Protein AF-A0A644ZVT4-F1 (afdb_monomer_lite)

Organism: NCBI:txid1076179

pLDDT: mean 79.37, std 10.13, range [53.78, 94.5]

Structure (mmCIF, N/CA/C/O backbone):
data_AF-A0A644ZVT4-F1
#
_entry.id   AF-A0A644ZVT4-F1
#
loop_
_atom_site.group_PDB
_atom_site.id
_atom_site.type_symbol
_atom_site.label_atom_id
_atom_site.label_alt_id
_atom_site.label_comp_id
_atom_site.label_asym_id
_atom_site.label_entity_id
_atom_site.label_seq_id
_atom_site.pdbx_PDB_ins_code
_atom_site.Cartn_x
_atom_site.Cartn_y
_atom_site.Cartn_z
_atom_site.occupancy
_atom_site.B_iso_or_equiv
_atom_site.auth_seq_id
_atom_site.auth_comp_id
_atom_site.auth_asym_id
_atom_site.auth_atom_id
_atom_site.pdbx_PDB_model_num
ATOM 1 N N . MET A 1 1 ? -4.756 -8.209 -7.792 1.00 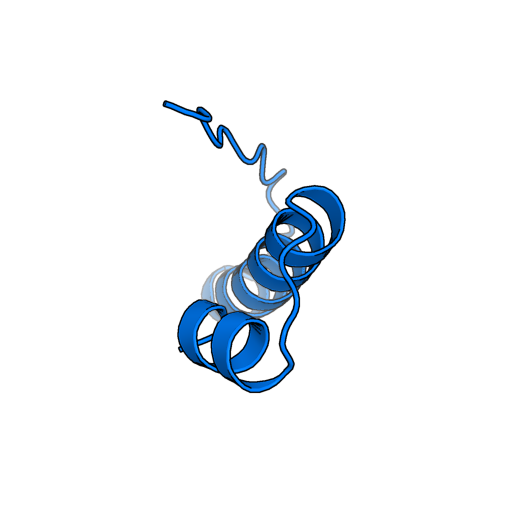60.34 1 MET A N 1
ATOM 2 C CA . MET A 1 1 ? -4.177 -7.716 -6.519 1.00 60.34 1 MET A CA 1
ATOM 3 C C . MET A 1 1 ? -3.404 -6.422 -6.784 1.00 60.34 1 MET A C 1
ATOM 5 O O . MET A 1 1 ? -3.282 -6.036 -7.937 1.00 60.34 1 MET A O 1
ATOM 9 N N . ALA A 1 2 ? -2.952 -5.693 -5.754 1.00 67.31 2 ALA A N 1
ATOM 10 C CA . ALA A 1 2 ? -2.291 -4.388 -5.933 1.00 67.31 2 ALA A CA 1
ATOM 11 C C . ALA A 1 2 ? -1.000 -4.461 -6.778 1.00 67.31 2 ALA A C 1
ATOM 13 O O . ALA A 1 2 ? -0.700 -3.514 -7.498 1.00 67.31 2 ALA A O 1
ATOM 14 N N . LEU A 1 3 ? -0.283 -5.591 -6.724 1.00 71.81 3 LEU A N 1
ATOM 15 C CA . LEU A 1 3 ? 0.882 -5.854 -7.572 1.00 71.81 3 LEU A CA 1
ATOM 16 C C . LEU A 1 3 ? 0.501 -6.026 -9.045 1.00 71.81 3 LEU A C 1
ATOM 18 O O . LEU A 1 3 ? 1.050 -5.310 -9.869 1.00 71.81 3 LEU A O 1
ATOM 22 N N . ASP A 1 4 ? -0.503 -6.850 -9.359 1.00 74.31 4 ASP A N 1
ATOM 23 C CA . ASP A 1 4 ? -0.963 -7.057 -10.744 1.00 74.31 4 ASP A CA 1
ATOM 24 C C . ASP A 1 4 ? -1.378 -5.741 -11.422 1.00 74.31 4 ASP A C 1
ATOM 26 O O . ASP A 1 4 ? -1.218 -5.565 -12.624 1.00 74.31 4 ASP A O 1
ATOM 30 N N . ARG A 1 5 ? -1.906 -4.786 -10.641 1.00 73.88 5 ARG A N 1
ATOM 31 C CA . ARG A 1 5 ? -2.240 -3.448 -11.140 1.00 73.88 5 ARG A CA 1
ATOM 32 C C . ARG A 1 5 ? -0.994 -2.608 -11.421 1.00 73.88 5 ARG A C 1
ATOM 34 O O . ARG A 1 5 ? -0.958 -1.934 -12.439 1.00 73.88 5 ARG A O 1
ATOM 41 N N . CYS A 1 6 ? 0.004 -2.647 -10.538 1.00 67.31 6 CYS A N 1
ATOM 42 C CA . CYS A 1 6 ? 1.267 -1.944 -10.764 1.00 67.31 6 CYS A CA 1
ATOM 43 C C . CYS A 1 6 ? 1.988 -2.501 -11.999 1.00 67.31 6 CYS A C 1
ATOM 45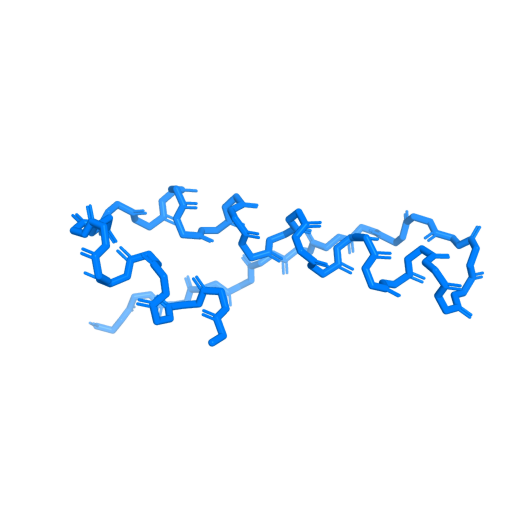 O O . CYS A 1 6 ? 2.472 -1.729 -12.818 1.00 67.31 6 CYS A O 1
ATOM 47 N N . GLU A 1 7 ? 1.994 -3.824 -12.169 1.00 72.69 7 GLU A N 1
ATOM 48 C CA . GLU A 1 7 ? 2.576 -4.497 -13.332 1.00 72.69 7 GLU A CA 1
ATOM 49 C C . GLU A 1 7 ? 1.828 -4.144 -14.628 1.00 72.69 7 GLU A C 1
ATOM 51 O O . GLU A 1 7 ? 2.454 -3.760 -15.615 1.00 72.69 7 GLU A O 1
ATOM 56 N N . ALA A 1 8 ? 0.490 -4.165 -14.612 1.00 75.75 8 ALA A N 1
ATOM 57 C CA . ALA A 1 8 ? -0.331 -3.777 -15.761 1.00 75.75 8 ALA A CA 1
ATOM 58 C C . ALA A 1 8 ? -0.207 -2.286 -16.134 1.00 75.75 8 ALA A C 1
ATOM 60 O O . ALA A 1 8 ? -0.339 -1.933 -17.304 1.00 75.75 8 ALA A O 1
ATOM 61 N N . GLU A 1 9 ? 0.050 -1.410 -15.158 1.00 78.06 9 GLU A N 1
ATOM 62 C CA . GLU A 1 9 ? 0.299 0.024 -15.366 1.00 78.06 9 GLU A CA 1
ATOM 63 C C . GLU A 1 9 ? 1.775 0.324 -15.723 1.00 78.06 9 GLU A C 1
ATOM 65 O O . GLU A 1 9 ? 2.134 1.485 -15.913 1.00 78.06 9 GLU A O 1
ATOM 70 N N . GLY A 1 10 ? 2.635 -0.699 -15.842 1.00 77.00 10 GLY A N 1
ATOM 71 C CA . GLY A 1 10 ? 4.055 -0.536 -16.178 1.00 77.00 10 GLY A CA 1
ATOM 72 C C . GLY A 1 10 ? 4.884 0.119 -15.069 1.00 77.00 10 GLY A C 1
ATOM 73 O O . GLY A 1 10 ? 5.954 0.668 -15.331 1.00 77.00 10 GLY A O 1
ATOM 74 N N . ILE A 1 11 ? 4.398 0.085 -13.827 1.00 77.81 11 ILE A N 1
ATOM 75 C CA . ILE A 1 11 ? 5.082 0.643 -12.662 1.00 77.81 11 ILE A CA 1
ATOM 76 C C . ILE A 1 11 ? 6.218 -0.304 -12.272 1.00 77.81 11 ILE A C 1
ATOM 78 O O . ILE A 1 11 ? 6.023 -1.271 -11.539 1.00 77.81 11 ILE A O 1
ATOM 82 N N . THR A 1 12 ? 7.418 -0.005 -12.758 1.00 76.88 12 THR A N 1
ATOM 83 C CA . THR A 1 12 ? 8.654 -0.747 -12.456 1.00 76.88 12 THR A CA 1
ATOM 84 C C . THR A 1 12 ? 9.441 -0.135 -11.298 1.00 76.88 12 THR A C 1
ATOM 86 O O . THR A 1 12 ? 10.358 -0.749 -10.759 1.00 76.88 12 THR A O 1
ATOM 89 N N . GLU A 1 13 ? 9.072 1.074 -10.873 1.00 82.44 13 GLU A N 1
ATOM 90 C CA . GLU A 1 13 ? 9.734 1.764 -9.777 1.00 82.44 13 GLU A CA 1
ATOM 91 C C . GLU A 1 13 ? 9.326 1.174 -8.424 1.00 82.44 13 GLU A C 1
ATOM 93 O O . GLU A 1 13 ? 8.191 1.320 -7.954 1.00 82.44 13 GLU A O 1
ATOM 98 N N . TRP A 1 14 ? 10.298 0.594 -7.721 1.00 81.12 14 TRP A N 1
ATOM 99 C CA . TRP A 1 14 ? 10.100 0.044 -6.379 1.00 81.12 14 TRP A CA 1
ATOM 100 C C . TRP A 1 14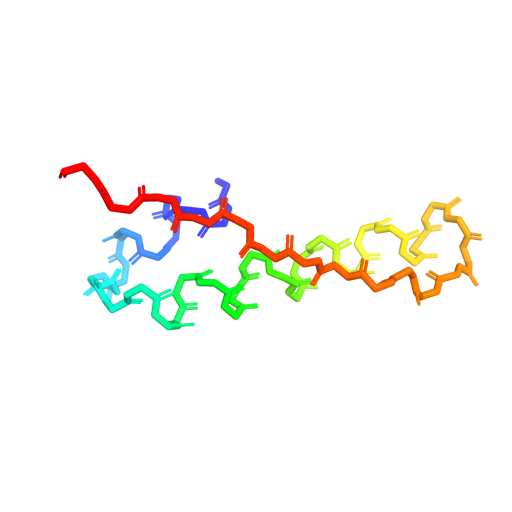 ? 9.506 1.040 -5.381 1.00 81.12 14 TRP A C 1
ATOM 102 O O . TRP A 1 14 ? 8.795 0.638 -4.459 1.00 81.12 14 TRP A O 1
ATOM 112 N N . ALA A 1 15 ? 9.783 2.337 -5.527 1.00 80.56 15 ALA A N 1
ATOM 113 C CA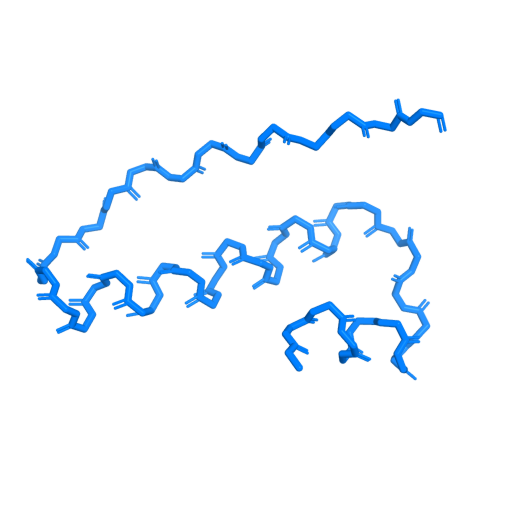 . ALA A 1 15 ? 9.204 3.373 -4.674 1.00 80.56 15 ALA A CA 1
ATOM 114 C C . ALA A 1 15 ? 7.674 3.453 -4.827 1.00 80.56 15 ALA A C 1
ATOM 116 O O . ALA A 1 15 ? 6.956 3.475 -3.823 1.00 80.56 15 ALA A O 1
ATOM 117 N N . ALA A 1 16 ? 7.180 3.425 -6.067 1.00 82.94 16 ALA A N 1
ATOM 118 C CA . ALA A 1 16 ? 5.757 3.466 -6.380 1.00 82.94 16 ALA A CA 1
ATOM 119 C C . ALA A 1 16 ? 5.046 2.167 -5.963 1.00 82.94 16 ALA A C 1
ATOM 121 O O . ALA A 1 16 ? 3.978 2.218 -5.346 1.00 82.94 16 ALA A O 1
ATOM 122 N N . ILE A 1 17 ? 5.680 1.008 -6.181 1.00 82.81 17 ILE A N 1
ATOM 123 C CA . ILE A 1 17 ? 5.166 -0.291 -5.713 1.00 82.81 17 ILE A CA 1
ATOM 124 C C . ILE A 1 17 ? 5.032 -0.296 -4.180 1.00 82.81 17 ILE A C 1
ATOM 126 O O . ILE A 1 17 ? 3.970 -0.633 -3.648 1.00 82.81 17 ILE A O 1
ATOM 130 N N . LYS A 1 18 ? 6.069 0.147 -3.449 1.00 81.81 18 LYS A N 1
ATOM 131 C CA . LYS A 1 18 ? 6.047 0.243 -1.975 1.00 81.81 18 LYS A CA 1
ATOM 132 C C . LYS A 1 18 ? 4.924 1.145 -1.469 1.00 81.81 18 LYS A C 1
ATOM 134 O O . LYS A 1 18 ? 4.254 0.791 -0.497 1.00 81.81 18 LYS A O 1
ATOM 139 N N . ALA A 1 19 ? 4.715 2.295 -2.110 1.00 84.75 19 ALA A N 1
ATOM 140 C CA . ALA A 1 19 ? 3.658 3.230 -1.739 1.00 84.75 19 ALA A CA 1
ATOM 141 C C . ALA A 1 19 ? 2.260 2.626 -1.948 1.00 84.75 19 ALA A C 1
ATOM 143 O O . ALA A 1 19 ? 1.463 2.604 -1.008 1.00 84.75 19 ALA A O 1
ATOM 144 N N . ASN A 1 20 ? 1.995 2.053 -3.127 1.00 85.25 20 ASN A N 1
ATOM 145 C CA . ASN A 1 20 ? 0.708 1.430 -3.448 1.00 85.25 20 ASN A CA 1
ATOM 146 C C . ASN A 1 20 ? 0.368 0.280 -2.491 1.00 85.25 20 ASN A C 1
ATOM 148 O O . ASN A 1 20 ? -0.747 0.202 -1.969 1.00 85.25 20 ASN A O 1
ATOM 152 N N . VAL A 1 21 ? 1.338 -0.592 -2.207 1.00 85.19 21 VAL A N 1
ATOM 153 C CA . VAL A 1 21 ? 1.155 -1.709 -1.269 1.00 85.19 21 VAL A CA 1
ATOM 154 C C . VAL A 1 21 ? 0.851 -1.197 0.141 1.00 85.19 21 VAL A C 1
ATOM 156 O O . VAL A 1 21 ? -0.089 -1.682 0.777 1.00 85.19 21 VAL A O 1
ATOM 159 N N . ARG A 1 22 ? 1.590 -0.186 0.621 1.00 85.94 22 ARG A N 1
ATOM 160 C CA . ARG A 1 22 ? 1.370 0.421 1.942 1.00 85.94 22 ARG A CA 1
ATOM 161 C C . ARG A 1 22 ? -0.026 1.027 2.069 1.00 85.94 22 ARG A C 1
ATOM 163 O O . ARG A 1 22 ? -0.666 0.840 3.101 1.00 85.94 22 ARG A O 1
ATOM 170 N N . ASP A 1 23 ? -0.505 1.719 1.044 1.00 87.94 23 ASP A N 1
ATOM 171 C CA . ASP A 1 23 ? -1.804 2.393 1.081 1.00 87.94 23 ASP A CA 1
ATOM 172 C C . ASP A 1 23 ? -2.968 1.397 1.083 1.00 87.94 23 ASP A C 1
ATOM 174 O O . ASP A 1 23 ? -3.924 1.549 1.852 1.00 87.94 23 ASP A O 1
ATOM 178 N N . VAL A 1 24 ? -2.873 0.339 0.272 1.00 89.19 24 VAL A N 1
ATOM 179 C CA . VAL A 1 24 ? -3.879 -0.732 0.237 1.00 89.19 24 VAL A CA 1
ATOM 180 C C . VAL A 1 24 ? -3.912 -1.494 1.565 1.00 89.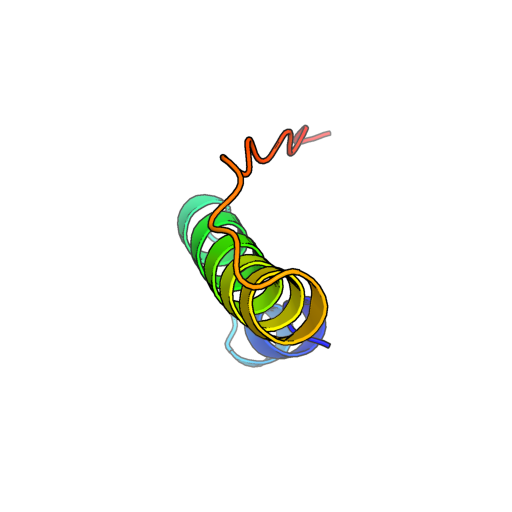19 24 VAL A C 1
ATOM 182 O O . VAL A 1 24 ? -4.988 -1.682 2.141 1.00 89.19 24 VAL A O 1
ATOM 185 N N . LEU A 1 25 ? -2.747 -1.882 2.096 1.00 87.00 25 LEU A N 1
ATOM 186 C CA . LEU A 1 25 ? -2.655 -2.541 3.403 1.00 87.00 25 LEU A CA 1
ATOM 187 C C . LEU A 1 25 ? -3.136 -1.633 4.534 1.00 87.00 25 LEU A C 1
ATOM 189 O O . LEU A 1 25 ? -3.860 -2.093 5.414 1.00 87.00 25 LEU A O 1
ATOM 193 N N . GLY A 1 26 ? -2.789 -0.347 4.499 1.00 88.25 26 GLY A N 1
ATOM 194 C CA . GLY A 1 26 ? -3.214 0.631 5.496 1.00 88.25 26 GLY A CA 1
ATOM 195 C C . GLY A 1 26 ? -4.736 0.732 5.592 1.00 88.25 26 GLY A C 1
ATOM 196 O O . GLY A 1 26 ? -5.278 0.698 6.698 1.00 88.25 26 GLY A O 1
ATOM 197 N N . LYS A 1 27 ? -5.434 0.779 4.449 1.00 89.81 27 LYS A N 1
ATOM 198 C CA . LYS A 1 27 ? -6.907 0.776 4.401 1.00 89.81 27 LYS A CA 1
ATOM 199 C C . LYS A 1 27 ? -7.490 -0.522 4.964 1.00 89.81 27 LYS A C 1
ATOM 201 O O . LYS A 1 27 ? -8.305 -0.468 5.880 1.00 89.81 27 LYS A O 1
ATOM 206 N N . CYS A 1 28 ? -7.004 -1.674 4.499 1.00 89.12 28 CYS A N 1
ATOM 207 C CA . CYS A 1 28 ? -7.475 -2.987 4.953 1.00 89.12 28 CYS A CA 1
ATOM 208 C C . CYS A 1 28 ? -7.283 -3.192 6.469 1.00 89.12 28 CYS A C 1
ATOM 210 O O . CYS A 1 28 ? -8.188 -3.648 7.173 1.00 89.12 28 CYS A O 1
ATOM 212 N N . LEU A 1 29 ? -6.115 -2.816 7.000 1.00 88.88 29 LEU A N 1
ATOM 213 C CA . LEU A 1 29 ? -5.822 -2.924 8.428 1.00 88.88 29 LEU A CA 1
ATOM 214 C C . LEU A 1 29 ? -6.676 -1.960 9.250 1.00 88.88 29 LEU A C 1
ATOM 216 O O . LEU A 1 29 ? -7.164 -2.344 10.314 1.00 88.88 29 LEU A O 1
ATOM 220 N N . TYR A 1 30 ? -6.899 -0.738 8.764 1.00 91.12 30 TYR A N 1
ATOM 221 C CA . TYR A 1 30 ? -7.760 0.222 9.445 1.00 91.12 30 TYR A CA 1
ATOM 222 C C . TYR A 1 30 ? -9.218 -0.248 9.490 1.00 91.12 30 TYR A C 1
ATOM 224 O O . TYR A 1 30 ? -9.848 -0.171 10.544 1.00 91.12 30 TYR A O 1
ATOM 232 N N . GLU A 1 31 ? -9.743 -0.792 8.393 1.00 94.50 31 GLU A N 1
ATOM 233 C CA . GLU A 1 31 ? -11.106 -1.334 8.340 1.00 94.50 31 GLU A CA 1
ATOM 234 C C . GLU A 1 31 ? -11.310 -2.472 9.346 1.00 94.50 31 GLU A C 1
ATOM 236 O O . GLU A 1 31 ? -12.328 -2.512 10.038 1.00 94.50 31 GLU A O 1
ATOM 241 N N . LYS A 1 32 ? -10.319 -3.361 9.480 1.00 91.56 32 LYS A N 1
ATOM 242 C CA . LYS A 1 32 ? -10.406 -4.535 10.363 1.00 91.56 32 LYS A CA 1
ATOM 243 C C . LYS A 1 32 ? -10.098 -4.239 11.827 1.00 91.56 32 LYS A C 1
ATOM 245 O O . LYS A 1 32 ? -10.676 -4.867 12.707 1.00 91.56 32 LYS A O 1
ATOM 250 N N . THR A 1 33 ? -9.169 -3.325 12.101 1.00 92.81 33 THR A N 1
ATOM 251 C CA . THR A 1 33 ? -8.613 -3.135 13.456 1.00 92.81 33 THR A CA 1
ATOM 252 C C . THR A 1 33 ? -8.919 -1.770 14.061 1.00 92.81 33 THR A C 1
ATOM 254 O O . THR A 1 33 ? -8.677 -1.567 15.250 1.00 92.81 33 THR A O 1
ATOM 257 N N . ARG A 1 34 ? -9.414 -0.817 13.255 1.00 91.88 34 ARG A N 1
ATOM 258 C CA . ARG A 1 34 ? -9.585 0.607 13.602 1.00 91.88 34 ARG A CA 1
ATOM 259 C C . ARG A 1 34 ? -8.303 1.297 14.084 1.00 91.88 34 ARG A C 1
ATOM 261 O O . ARG A 1 34 ? -8.363 2.371 14.679 1.00 91.88 34 ARG A O 1
ATOM 268 N N . ARG A 1 35 ? -7.132 0.718 13.805 1.00 88.44 35 ARG A N 1
ATOM 269 C CA . ARG A 1 35 ? -5.810 1.265 14.141 1.00 88.44 35 ARG A CA 1
ATOM 270 C C . ARG A 1 35 ? -5.027 1.570 12.869 1.00 88.44 35 ARG A C 1
ATOM 272 O O . ARG A 1 35 ? -5.296 1.003 11.814 1.00 88.44 35 ARG A O 1
ATOM 279 N N . ARG A 1 36 ? -4.044 2.467 12.977 1.00 82.19 36 ARG A N 1
ATOM 280 C CA . ARG A 1 36 ? -3.094 2.789 11.900 1.00 82.19 36 ARG A CA 1
ATOM 281 C C . ARG A 1 36 ? -1.698 2.279 12.277 1.00 82.19 36 ARG A C 1
ATOM 283 O O . ARG A 1 36 ? -0.884 3.071 12.745 1.00 82.19 36 ARG A O 1
ATOM 290 N N . PRO A 1 37 ? -1.441 0.962 12.177 1.00 84.06 37 PRO A N 1
ATOM 291 C CA . PRO A 1 37 ? -0.124 0.414 12.476 1.00 84.06 37 PRO A CA 1
ATOM 292 C C . PRO A 1 37 ? 0.925 0.975 11.508 1.00 84.06 37 PRO A C 1
ATOM 294 O O . PRO A 1 37 ? 0.632 1.241 10.342 1.00 84.06 37 PRO A O 1
ATOM 297 N N . MET A 1 38 ? 2.156 1.144 11.994 1.00 83.00 38 MET A N 1
ATOM 298 C CA . MET A 1 38 ? 3.287 1.488 11.138 1.00 83.00 38 MET A CA 1
ATOM 299 C C . MET A 1 38 ? 3.609 0.288 10.242 1.00 83.00 38 MET A C 1
ATOM 301 O O . MET A 1 38 ? 3.947 -0.785 10.734 1.00 83.00 38 MET A O 1
ATOM 305 N N . ILE A 1 39 ? 3.486 0.469 8.928 1.00 80.88 39 ILE A N 1
ATOM 306 C CA . ILE A 1 39 ? 3.849 -0.541 7.931 1.0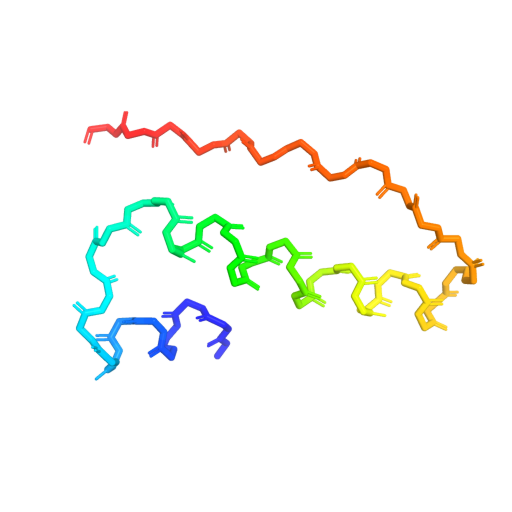0 80.88 39 ILE A CA 1
ATOM 307 C C . ILE A 1 39 ? 5.269 -0.220 7.473 1.00 80.88 39 ILE A C 1
ATOM 309 O O . ILE A 1 39 ? 5.478 0.780 6.785 1.00 80.88 39 ILE A O 1
ATOM 313 N N . LEU A 1 40 ? 6.234 -1.051 7.871 1.00 75.00 40 LEU A N 1
ATOM 314 C CA . LEU A 1 40 ? 7.610 -0.987 7.388 1.00 75.00 40 LEU A CA 1
ATOM 315 C C . LEU A 1 40 ? 7.759 -1.972 6.214 1.00 75.00 40 LEU A C 1
ATOM 317 O O . LEU A 1 40 ? 7.845 -3.177 6.453 1.00 75.00 40 LEU A O 1
ATOM 321 N N . PRO A 1 41 ? 7.737 -1.513 4.950 1.00 67.56 41 PRO A N 1
ATOM 322 C CA . PRO A 1 41 ? 7.927 -2.409 3.819 1.00 67.56 41 PRO A CA 1
ATOM 323 C C . PRO A 1 41 ? 9.398 -2.838 3.746 1.00 67.56 41 PRO A C 1
ATOM 325 O O . PRO A 1 41 ? 10.260 -2.039 3.384 1.00 67.56 41 PRO A O 1
ATOM 328 N N . ILE A 1 42 ? 9.687 -4.099 4.071 1.00 67.94 42 ILE A N 1
ATOM 329 C CA . ILE A 1 42 ? 10.965 -4.737 3.739 1.00 67.94 42 ILE A CA 1
ATOM 330 C C . ILE A 1 42 ? 10.781 -5.367 2.359 1.00 67.94 42 ILE A C 1
ATOM 332 O O . ILE A 1 42 ? 10.189 -6.435 2.236 1.00 67.94 42 ILE A O 1
ATOM 336 N N . ILE A 1 43 ? 11.232 -4.669 1.318 1.00 65.56 43 ILE A N 1
ATOM 337 C CA . ILE A 1 43 ? 11.340 -5.233 -0.030 1.00 65.56 43 ILE A CA 1
ATOM 338 C C . ILE A 1 43 ? 12.830 -5.382 -0.312 1.00 65.56 43 ILE A C 1
ATOM 340 O O . ILE A 1 43 ? 13.530 -4.378 -0.428 1.00 65.56 43 ILE A O 1
ATOM 344 N N . MET A 1 44 ? 13.307 -6.625 -0.344 1.00 57.44 44 MET A N 1
ATOM 345 C CA . MET A 1 44 ? 14.639 -6.957 -0.843 1.00 57.44 44 MET A CA 1
ATOM 346 C C . MET A 1 44 ? 14.561 -7.042 -2.371 1.00 57.44 44 MET A C 1
ATOM 348 O O . MET A 1 44 ? 13.807 -7.863 -2.890 1.00 57.44 44 MET A O 1
ATOM 352 N N . GLU A 1 45 ? 15.309 -6.188 -3.073 1.00 57.00 45 GLU A N 1
ATOM 353 C CA . GLU A 1 45 ? 15.743 -6.491 -4.443 1.00 57.00 45 GLU A CA 1
ATOM 354 C C . GLU A 1 45 ? 16.685 -7.700 -4.371 1.00 57.00 45 GLU A C 1
ATOM 356 O O . GLU A 1 45 ? 17.583 -7.722 -3.524 1.00 57.00 45 GLU A O 1
ATOM 361 N N . ILE A 1 46 ? 16.455 -8.704 -5.219 1.00 53.78 46 ILE A N 1
ATOM 362 C CA . ILE A 1 46 ? 17.419 -9.774 -5.510 1.00 53.78 46 ILE A CA 1
ATOM 363 C C . ILE A 1 46 ? 17.996 -9.479 -6.889 1.00 53.78 46 ILE A C 1
ATOM 365 O O . ILE A 1 46 ? 17.176 -9.155 -7.780 1.00 53.78 46 ILE A O 1
#

Secondary structure (DSSP, 8-state):
-HHHHHHHTT---HHHHHHHHHHHHHHHHHHHHS------------

InterPro domains:
  IPR041636 Ribonuclease J, C-terminal [PF17770] (2-46)

Sequence (46 aa):
MALDRCEAEGITEWAAIKANVRDVLGKCLYEKTRRRPMILPIIMEI

Radius of gyration: 11.71 Å; chains: 1; bounding box: 28×13×30 Å

Foldseek 3Di:
DQVVVCVVVVPPDPVVSVVSVLVVVQVVCCVVPVDRDDDDDDDDDD